Protein AF-A0ABD6EAR1-F1 (afdb_monomer_lite)

Foldseek 3Di:
DAWDFAQDDDPPDPCPVPDDGLKTWQDKPNHGDRDPVVVVVSVVVCCVPVVDIDTDIDDDDDPVSVVVSVVVSVCVVPPDPPDDDDPVRVVVVVVVVVVVVVCVVVPPPPDPPDDPPPPDDDDDDDDDDDDDDDDDPPDDDDDDDDDPCVPDDDDDDDD

Radius of gyration: 31.93 Å; chains: 1; bounding box: 49×49×93 Å

Sequence (159 aa):
MNRVLVSRVDEGSLAASSLQVHDRICDINGTAVSDKDVCRNLLVRSLQKQRYVTMVIERPVSPEAIEWSKNALVASLMQPPSVAMASDVREIAARQAQKMLHNKGQVKKQVGIMKYRGRRSSDRENSSPGHRVRIRDEERKEVLIASDTVGRKLKKVRE

Organism: NCBI:txid75299

InterPro domains:
  IPR001478 PDZ domain [PF00595] (3-35)
  IPR036034 PDZ superfamily [G3DSA:2.30.42.10] (3-72)
  IPR036034 PDZ superfamily [SSF50156] (3-60)
  IPR040264 Uncharacterized protein T15H9.4-like [PTHR31327] (2-157)

Secondary structure (DSSP, 8-state):
---EE-----TTSTTTTT--TT-EEEEETTEE--SHHHHHHHHHHHHHHHS---EEEEPP-SHHHHHHHHHHHHHHHHSPP-PPPPHHHHHHHHHHHHHHHHGGGT------S--------S--S--PPP------GGG--------TTTT--PPPPP-

Structure (mmCIF, N/CA/C/O backbone):
data_AF-A0ABD6EAR1-F1
#
_entry.id   AF-A0ABD6EAR1-F1
#
loop_
_atom_site.group_PDB
_atom_site.id
_atom_site.type_symbol
_atom_site.label_atom_id
_atom_site.label_alt_id
_atom_site.label_comp_id
_atom_site.label_asym_id
_atom_site.label_entity_id
_atom_site.label_seq_id
_atom_site.pdbx_PDB_ins_code
_atom_site.Cartn_x
_atom_site.Cartn_y
_atom_site.Cartn_z
_atom_site.occupancy
_atom_site.B_iso_or_equiv
_atom_site.auth_seq_id
_atom_site.auth_comp_id
_atom_site.auth_asym_id
_atom_site.auth_atom_id
_atom_site.pdbx_PDB_model_num
ATOM 1 N N . MET A 1 1 ? 0.494 -0.563 -11.957 1.00 60.47 1 MET A N 1
ATOM 2 C CA . MET A 1 1 ? -0.396 -1.142 -10.927 1.00 60.47 1 MET A CA 1
ATOM 3 C C . MET A 1 1 ? -0.109 -0.432 -9.624 1.00 60.47 1 MET A C 1
ATOM 5 O O . MET A 1 1 ? 1.054 -0.389 -9.239 1.00 60.47 1 MET A O 1
ATOM 9 N N . ASN A 1 2 ? -1.132 0.131 -8.987 1.00 82.75 2 ASN A N 1
ATOM 10 C CA . ASN A 1 2 ? -0.977 0.811 -7.702 1.00 82.75 2 ASN A CA 1
ATOM 11 C C . ASN A 1 2 ? -0.892 -0.243 -6.593 1.00 82.75 2 ASN A C 1
ATOM 13 O O . ASN A 1 2 ? -1.611 -1.243 -6.627 1.00 82.75 2 ASN A O 1
ATOM 17 N N . ARG A 1 3 ? 0.051 -0.066 -5.670 1.00 89.31 3 ARG A N 1
ATOM 18 C CA . ARG A 1 3 ? 0.315 -0.987 -4.560 1.00 89.31 3 ARG A CA 1
ATOM 19 C C . ARG A 1 3 ? 0.561 -0.169 -3.301 1.00 89.31 3 ARG A C 1
ATOM 21 O O . ARG A 1 3 ? 1.173 0.894 -3.373 1.00 89.31 3 ARG A O 1
ATOM 28 N N . VAL A 1 4 ? 0.116 -0.688 -2.163 1.00 92.56 4 VAL A N 1
ATOM 29 C CA . VAL A 1 4 ? 0.329 -0.062 -0.857 1.00 92.56 4 VAL A CA 1
ATOM 30 C C . VAL A 1 4 ? 1.527 -0.728 -0.190 1.00 92.56 4 VAL A C 1
ATOM 32 O O . VAL A 1 4 ? 1.500 -1.927 0.087 1.00 92.56 4 VAL A O 1
ATOM 35 N N . LEU A 1 5 ? 2.583 0.052 0.032 1.00 93.56 5 LEU A N 1
ATOM 36 C CA . LEU A 1 5 ? 3.818 -0.391 0.677 1.00 93.56 5 LEU A CA 1
ATOM 37 C C . LEU A 1 5 ? 4.007 0.335 2.007 1.00 93.56 5 LEU A C 1
ATOM 39 O O . LEU A 1 5 ? 3.714 1.528 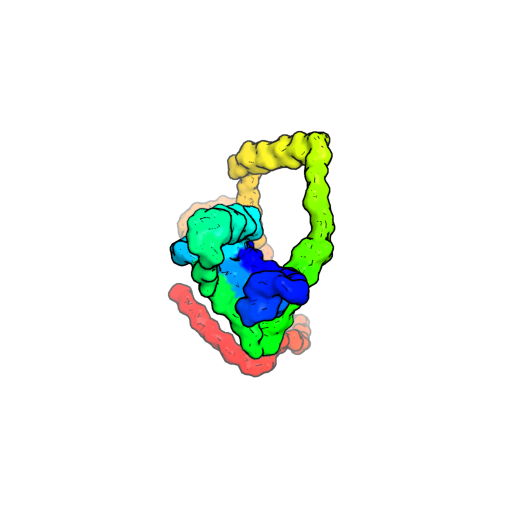2.121 1.00 93.56 5 LEU A O 1
ATOM 43 N N . VAL A 1 6 ? 4.533 -0.380 2.998 1.00 92.94 6 VAL A N 1
ATOM 44 C CA . VAL A 1 6 ? 4.897 0.197 4.292 1.00 92.94 6 VAL A CA 1
ATOM 45 C C . VAL A 1 6 ? 6.218 0.950 4.150 1.00 92.94 6 VAL A C 1
ATOM 47 O O . VAL A 1 6 ? 7.272 0.357 3.921 1.00 92.94 6 VAL A O 1
ATOM 50 N N . SER A 1 7 ? 6.160 2.275 4.285 1.00 92.31 7 SER A N 1
ATOM 51 C CA . SER A 1 7 ? 7.329 3.155 4.178 1.00 92.31 7 SER A CA 1
ATOM 52 C C . SER A 1 7 ? 8.079 3.331 5.497 1.00 92.31 7 SER A C 1
ATOM 54 O O . SER A 1 7 ? 9.284 3.558 5.498 1.00 92.31 7 SER A O 1
ATOM 56 N N . ARG A 1 8 ? 7.353 3.293 6.616 1.00 91.94 8 ARG A N 1
ATOM 57 C CA . ARG A 1 8 ? 7.855 3.553 7.965 1.00 91.94 8 ARG A CA 1
ATOM 58 C C . ARG A 1 8 ? 6.934 2.880 8.976 1.00 91.94 8 ARG A C 1
ATOM 60 O O . ARG A 1 8 ? 5.724 2.835 8.760 1.00 91.94 8 ARG A O 1
ATOM 67 N N . VAL A 1 9 ? 7.514 2.406 10.071 1.00 93.75 9 VAL A N 1
ATOM 68 C CA . VAL A 1 9 ? 6.797 1.896 11.242 1.00 93.75 9 VAL A CA 1
ATOM 69 C C . VAL A 1 9 ? 7.339 2.631 12.461 1.00 93.75 9 VAL A C 1
ATOM 71 O O . VAL A 1 9 ? 8.552 2.770 12.593 1.00 93.75 9 VAL A O 1
ATOM 74 N N . ASP A 1 10 ? 6.451 3.145 13.309 1.00 93.50 10 ASP A N 1
ATOM 75 C CA . ASP A 1 10 ? 6.845 3.860 14.523 1.00 93.50 10 ASP A CA 1
ATOM 76 C C . ASP A 1 10 ? 6.981 2.890 15.703 1.00 93.50 10 ASP A C 1
ATOM 78 O O . ASP A 1 10 ? 6.111 2.041 15.935 1.00 93.50 10 ASP A O 1
ATOM 82 N N . GLU A 1 11 ? 8.069 3.034 16.458 1.00 90.88 11 GLU A N 1
ATOM 83 C CA . GLU A 1 11 ? 8.346 2.243 17.658 1.00 90.88 11 GLU A CA 1
ATOM 84 C C . GLU A 1 11 ? 7.296 2.528 18.745 1.00 90.88 11 GLU A C 1
ATOM 86 O O . GLU A 1 11 ? 6.908 3.671 18.977 1.00 90.88 11 GLU A O 1
ATOM 91 N N . GLY A 1 12 ? 6.781 1.472 19.381 1.00 89.62 12 GLY A N 1
ATOM 92 C CA . GLY A 1 12 ? 5.688 1.569 20.359 1.00 89.62 12 GLY A CA 1
ATOM 93 C C . GLY A 1 12 ? 4.278 1.641 19.756 1.00 89.62 12 GLY A C 1
ATOM 94 O O . GLY A 1 12 ? 3.298 1.654 20.500 1.00 89.62 12 GLY A O 1
ATOM 95 N N . SER A 1 13 ? 4.137 1.649 18.426 1.00 90.31 13 SER A N 1
ATOM 96 C CA . SER A 1 13 ? 2.829 1.516 17.774 1.00 90.31 13 SER A CA 1
ATOM 97 C C . SER A 1 13 ? 2.326 0.066 17.785 1.00 90.31 13 SER A C 1
ATOM 99 O O . SER A 1 13 ? 3.110 -0.881 17.836 1.00 90.31 13 SER A O 1
ATOM 101 N N . LEU A 1 14 ? 1.008 -0.127 17.637 1.00 86.25 14 LEU A N 1
ATOM 102 C CA . LEU A 1 14 ? 0.409 -1.460 17.435 1.00 86.25 14 LEU A CA 1
ATOM 103 C C . LEU A 1 14 ? 0.985 -2.189 16.210 1.00 86.25 14 LEU A C 1
ATOM 105 O O . LEU A 1 14 ? 0.972 -3.413 16.160 1.00 86.25 14 LEU A O 1
ATOM 109 N N . ALA A 1 15 ? 1.489 -1.434 15.232 1.00 89.44 15 ALA A N 1
ATOM 110 C CA . ALA A 1 15 ? 2.077 -1.965 14.013 1.00 89.44 15 ALA A CA 1
ATOM 111 C C . ALA A 1 15 ? 3.531 -2.428 14.190 1.00 89.44 15 ALA A C 1
ATOM 113 O O . ALA A 1 15 ? 4.011 -3.176 13.345 1.00 89.44 15 ALA A O 1
ATOM 114 N N . ALA A 1 16 ? 4.228 -2.017 15.257 1.00 90.81 16 ALA A N 1
ATOM 115 C CA . ALA A 1 16 ? 5.648 -2.319 15.455 1.00 90.81 16 ALA A CA 1
ATOM 116 C C . ALA A 1 16 ? 5.937 -3.822 15.583 1.00 90.81 16 ALA A C 1
ATOM 118 O O . ALA A 1 16 ? 6.997 -4.286 15.175 1.00 90.81 16 ALA A O 1
ATOM 119 N N . SER A 1 17 ? 4.992 -4.591 16.130 1.00 88.38 17 SER A N 1
ATOM 120 C CA . SER A 1 17 ? 5.119 -6.044 16.266 1.00 88.38 17 SER A CA 1
ATOM 121 C C . SER A 1 17 ? 4.659 -6.810 15.023 1.00 88.38 17 SER A C 1
ATOM 123 O O . SER A 1 17 ? 5.135 -7.918 14.782 1.00 88.38 17 SER A O 1
ATOM 125 N N . SER A 1 18 ? 3.736 -6.248 14.236 1.00 89.88 18 SE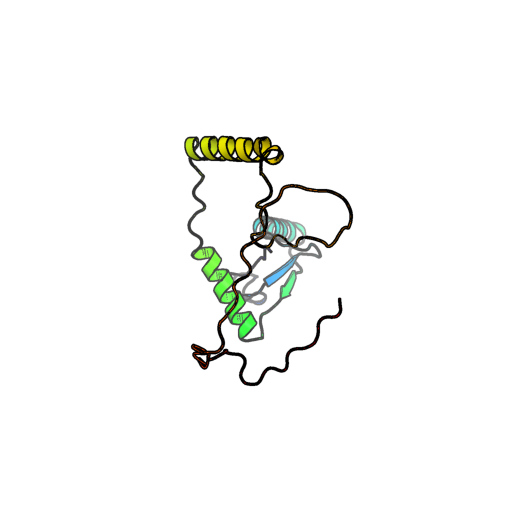R A N 1
ATOM 126 C CA . SER A 1 18 ? 3.066 -6.958 13.140 1.00 89.88 18 SER A CA 1
ATOM 127 C C . SER A 1 18 ? 3.569 -6.589 11.742 1.00 89.88 18 SER A C 1
ATOM 129 O O . SER A 1 18 ? 3.494 -7.419 10.839 1.00 89.88 18 SER A O 1
ATOM 131 N N . LEU A 1 19 ? 4.049 -5.359 11.538 1.00 93.19 19 LEU A N 1
ATOM 132 C CA . LEU A 1 19 ? 4.451 -4.825 10.234 1.00 93.19 19 LEU A CA 1
ATOM 133 C C . LEU A 1 19 ? 5.938 -4.482 10.204 1.00 93.19 19 LEU A C 1
ATOM 135 O O . LEU A 1 19 ? 6.509 -4.010 11.184 1.00 93.19 19 LEU A O 1
ATOM 139 N N . GLN A 1 20 ? 6.546 -4.667 9.037 1.00 93.06 20 GLN A N 1
ATOM 140 C CA . GLN A 1 20 ? 7.915 -4.258 8.753 1.00 93.06 20 GLN A CA 1
ATOM 141 C C . GLN A 1 20 ? 7.953 -3.307 7.555 1.00 93.06 20 GLN A C 1
ATOM 143 O O . GLN A 1 20 ? 7.066 -3.299 6.700 1.00 93.06 20 GLN A O 1
ATOM 148 N N . VAL A 1 21 ? 8.991 -2.473 7.489 1.00 92.69 21 VAL A N 1
ATOM 149 C CA . VAL A 1 21 ? 9.230 -1.632 6.309 1.00 92.69 21 VAL A CA 1
ATOM 150 C C . VAL A 1 21 ? 9.423 -2.537 5.090 1.00 92.69 21 VAL A C 1
ATOM 152 O O . VAL A 1 21 ? 10.044 -3.590 5.201 1.00 92.69 21 VAL A O 1
ATOM 155 N N . HIS A 1 22 ? 8.898 -2.111 3.939 1.00 93.31 22 HIS A N 1
ATOM 156 C CA . HIS A 1 22 ? 8.844 -2.861 2.674 1.00 93.31 22 HIS A CA 1
ATOM 157 C C . HIS A 1 22 ? 7.769 -3.949 2.572 1.00 93.31 22 HIS A C 1
ATOM 159 O O . HIS A 1 22 ? 7.580 -4.490 1.479 1.00 93.31 22 HIS A O 1
ATOM 165 N N . ASP A 1 23 ? 7.015 -4.223 3.638 1.00 94.50 23 ASP A N 1
ATOM 166 C CA . ASP A 1 23 ? 5.846 -5.097 3.545 1.00 94.50 23 ASP A CA 1
ATOM 167 C C . ASP A 1 23 ? 4.795 -4.489 2.595 1.00 94.50 23 ASP A C 1
ATOM 169 O O . ASP A 1 23 ? 4.551 -3.272 2.580 1.00 94.50 23 ASP A O 1
ATOM 173 N N . ARG A 1 24 ? 4.152 -5.345 1.795 1.00 94.00 24 ARG A N 1
ATOM 174 C CA . ARG A 1 24 ? 3.032 -4.964 0.929 1.00 94.00 24 ARG A CA 1
ATOM 175 C C . ARG A 1 24 ? 1.716 -5.364 1.580 1.00 94.00 24 ARG A C 1
ATOM 177 O O . ARG A 1 24 ? 1.498 -6.533 1.882 1.00 94.00 24 ARG A O 1
ATOM 184 N N . ILE A 1 25 ? 0.810 -4.399 1.715 1.00 94.94 25 ILE A N 1
ATOM 185 C CA . ILE A 1 25 ? -0.546 -4.636 2.216 1.00 94.94 25 ILE A CA 1
ATOM 186 C C . ILE A 1 25 ? -1.435 -4.993 1.026 1.00 94.94 25 ILE A C 1
ATOM 188 O O . ILE A 1 25 ? -1.628 -4.174 0.125 1.00 94.94 25 ILE A O 1
ATOM 192 N N . CYS A 1 26 ? -1.959 -6.216 1.018 1.00 93.94 26 CYS A N 1
ATOM 193 C CA . CYS A 1 26 ? -2.840 -6.706 -0.041 1.00 93.94 26 CYS A CA 1
ATOM 194 C C . CYS A 1 26 ? -4.317 -6.558 0.332 1.00 93.94 26 CYS A C 1
ATOM 196 O O . CYS A 1 26 ? -5.144 -6.258 -0.529 1.00 93.94 26 CYS A O 1
ATOM 198 N N . ASP A 1 27 ? -4.637 -6.747 1.610 1.00 94.81 27 ASP A N 1
ATOM 199 C CA . ASP A 1 27 ? -6.005 -6.850 2.108 1.00 94.81 27 ASP A CA 1
ATOM 200 C C . ASP A 1 27 ? -6.141 -6.309 3.532 1.00 94.81 27 ASP A C 1
ATOM 202 O O . ASP A 1 27 ? -5.215 -6.427 4.342 1.00 94.81 27 ASP A O 1
ATOM 206 N N . ILE A 1 28 ? -7.320 -5.760 3.830 1.00 94.19 28 ILE A N 1
ATOM 207 C CA . ILE A 1 28 ? -7.747 -5.394 5.179 1.00 94.19 28 ILE A CA 1
ATOM 208 C C . ILE A 1 28 ? -9.162 -5.936 5.402 1.00 94.19 28 ILE A C 1
ATOM 210 O O . ILE A 1 28 ? -10.101 -5.530 4.717 1.00 94.19 28 ILE A O 1
ATOM 214 N N . ASN A 1 29 ? -9.331 -6.801 6.405 1.00 92.38 29 ASN A N 1
ATOM 215 C CA . ASN A 1 29 ? -10.607 -7.408 6.796 1.00 92.38 29 ASN A CA 1
ATOM 216 C C . ASN A 1 29 ? -11.357 -8.079 5.624 1.00 92.38 29 ASN A C 1
ATOM 218 O O . ASN A 1 29 ? -12.582 -7.983 5.535 1.00 92.38 29 ASN A O 1
ATOM 222 N N . GLY A 1 30 ? -10.635 -8.726 4.704 1.00 91.94 30 GLY A N 1
ATOM 223 C CA . GLY A 1 30 ? -11.200 -9.371 3.515 1.00 91.94 30 GLY A CA 1
ATOM 224 C C . GLY A 1 30 ? -11.547 -8.412 2.369 1.00 91.94 30 GLY A C 1
ATOM 225 O O . GLY A 1 30 ? -12.121 -8.846 1.370 1.00 91.94 30 GLY A O 1
ATOM 226 N N . THR A 1 31 ? -11.235 -7.115 2.501 1.00 92.31 31 THR A N 1
ATOM 227 C CA . THR A 1 31 ? -11.312 -6.133 1.410 1.00 92.31 31 THR A CA 1
ATOM 228 C C . THR A 1 31 ? -9.937 -5.840 0.800 1.00 92.31 31 THR A C 1
ATOM 230 O O . THR A 1 31 ? -9.088 -5.195 1.426 1.00 92.31 31 THR A O 1
ATOM 233 N N . ALA A 1 32 ? -9.743 -6.245 -0.460 1.00 93.12 32 ALA A N 1
ATOM 234 C CA . ALA A 1 32 ? -8.503 -6.002 -1.190 1.00 93.12 32 ALA A CA 1
ATOM 235 C C . ALA A 1 32 ? -8.239 -4.497 -1.365 1.00 93.12 32 ALA A C 1
ATOM 237 O O . ALA A 1 32 ? -9.115 -3.740 -1.794 1.00 93.12 32 ALA A O 1
ATOM 238 N N . VAL A 1 33 ? -7.011 -4.062 -1.076 1.00 92.38 33 VAL A N 1
ATOM 239 C CA . VAL A 1 33 ? -6.612 -2.651 -1.141 1.00 92.38 33 VAL A CA 1
ATOM 240 C C . VAL A 1 33 ? -5.503 -2.431 -2.162 1.00 92.38 33 VAL A C 1
ATOM 242 O O . VAL A 1 33 ? -4.500 -3.135 -2.208 1.00 92.38 33 VAL A O 1
ATOM 245 N N . SER A 1 34 ? -5.698 -1.433 -3.021 1.00 89.31 34 SER A N 1
ATOM 246 C CA . SER A 1 34 ? -4.720 -1.019 -4.044 1.00 89.31 34 SER A CA 1
ATOM 247 C C . SER A 1 34 ? -4.320 0.453 -3.924 1.00 89.31 34 SER A C 1
ATOM 249 O O . SER A 1 34 ? -3.367 0.886 -4.566 1.00 89.31 34 SER A O 1
ATOM 251 N N . ASP A 1 35 ? -5.043 1.212 -3.100 1.00 90.81 35 ASP A N 1
ATOM 252 C CA . ASP A 1 35 ? -4.875 2.648 -2.909 1.00 90.81 35 ASP A CA 1
ATOM 253 C C . ASP A 1 35 ? -4.567 2.955 -1.437 1.00 90.81 35 ASP A C 1
ATOM 255 O O . ASP A 1 35 ? -5.144 2.353 -0.522 1.00 90.81 35 ASP A O 1
ATOM 259 N N . LYS A 1 36 ? -3.656 3.905 -1.217 1.00 90.38 36 LYS A N 1
ATOM 260 C CA . LYS A 1 36 ? -3.236 4.370 0.104 1.00 90.38 36 LYS A CA 1
ATOM 261 C C . LYS A 1 36 ? -4.398 4.981 0.890 1.00 90.38 36 LYS A C 1
ATOM 263 O O . LYS A 1 36 ? -4.515 4.713 2.087 1.00 90.38 36 LYS A O 1
ATOM 268 N N . ASP A 1 37 ? -5.250 5.775 0.248 1.00 91.50 37 ASP A N 1
ATOM 269 C CA . ASP A 1 37 ? -6.315 6.506 0.940 1.00 91.50 37 ASP A CA 1
ATOM 270 C C . ASP A 1 37 ? -7.445 5.565 1.359 1.00 91.50 37 ASP A C 1
ATOM 272 O O . ASP A 1 37 ? -7.938 5.628 2.489 1.00 91.50 37 ASP A O 1
ATOM 276 N N . VAL A 1 38 ? -7.784 4.607 0.492 1.00 92.12 38 VAL A N 1
ATOM 277 C CA . VAL A 1 38 ? -8.738 3.538 0.815 1.00 92.12 38 VAL A CA 1
ATOM 278 C C . VAL A 1 38 ? -8.211 2.693 1.972 1.00 92.12 38 VAL A C 1
ATOM 280 O O . VAL A 1 38 ? -8.930 2.490 2.950 1.00 92.12 38 VAL A O 1
ATOM 283 N N . CYS A 1 39 ? -6.944 2.271 1.908 1.00 93.62 39 CYS A N 1
ATOM 284 C CA . CYS A 1 39 ? -6.284 1.508 2.966 1.00 93.62 39 CYS A CA 1
ATOM 285 C C . CYS A 1 39 ? -6.340 2.242 4.316 1.00 93.62 39 CYS A C 1
ATOM 287 O O . CYS A 1 39 ? -6.756 1.668 5.323 1.00 93.62 39 CYS A O 1
ATOM 289 N N . ARG A 1 40 ? -5.986 3.535 4.341 1.00 93.81 40 ARG A N 1
ATOM 290 C CA . ARG A 1 40 ? -6.024 4.362 5.557 1.00 93.81 40 ARG A CA 1
ATOM 291 C C . ARG A 1 40 ? -7.430 4.443 6.146 1.00 93.81 40 ARG A C 1
ATOM 293 O O . ARG A 1 40 ? -7.605 4.226 7.345 1.00 93.81 40 ARG A O 1
ATOM 300 N N . ASN A 1 41 ? -8.424 4.743 5.315 1.00 94.31 41 ASN A N 1
ATOM 301 C CA . ASN A 1 41 ? -9.807 4.886 5.762 1.00 94.31 41 ASN A CA 1
ATOM 302 C C . ASN A 1 41 ? -10.356 3.572 6.329 1.00 94.31 41 ASN A C 1
ATOM 304 O O . ASN A 1 41 ? -11.053 3.583 7.347 1.00 94.31 41 ASN A O 1
ATOM 308 N N . LEU A 1 42 ? -10.006 2.438 5.715 1.00 94.25 42 LEU A N 1
ATOM 309 C CA . LEU A 1 42 ? -10.432 1.120 6.178 1.00 94.25 42 LEU A CA 1
ATOM 310 C C . LEU A 1 42 ? -9.795 0.752 7.522 1.00 94.25 42 LEU A C 1
ATOM 312 O O . LEU A 1 42 ? -10.506 0.272 8.406 1.00 94.25 42 LEU A O 1
ATOM 316 N N . LEU A 1 43 ? -8.503 1.044 7.711 1.00 93.50 43 LEU A N 1
ATOM 317 C CA . LEU A 1 43 ? -7.810 0.840 8.988 1.00 93.50 43 LEU A CA 1
ATOM 318 C C . LEU A 1 43 ? -8.451 1.655 10.111 1.00 93.50 43 LEU A C 1
ATOM 320 O O . LEU A 1 43 ? -8.827 1.095 11.140 1.00 93.50 43 LEU A O 1
ATOM 324 N N . VAL A 1 44 ? -8.628 2.963 9.904 1.00 93.62 44 VAL A N 1
ATOM 325 C CA . VAL A 1 44 ? -9.195 3.861 10.924 1.00 93.62 44 VAL A CA 1
ATOM 326 C C . VAL A 1 44 ? -10.610 3.426 11.299 1.00 93.62 44 VAL A C 1
ATOM 328 O O . VAL A 1 44 ? -10.918 3.265 12.480 1.00 93.62 44 VAL A O 1
ATOM 331 N N . ARG A 1 45 ? -11.463 3.166 10.302 1.00 94.06 45 ARG A N 1
ATOM 332 C CA . ARG A 1 45 ? -12.851 2.743 10.526 1.00 94.06 45 ARG A CA 1
ATOM 333 C C . ARG A 1 45 ? -12.937 1.408 11.266 1.00 94.06 45 ARG A C 1
ATOM 335 O O . ARG A 1 45 ? -13.794 1.250 12.136 1.00 94.06 45 ARG A O 1
ATOM 342 N N . SER A 1 46 ? -12.082 0.453 10.914 1.00 93.94 46 SER A N 1
ATOM 343 C CA . SER A 1 46 ? -12.100 -0.884 11.511 1.00 93.94 46 SER A CA 1
ATOM 344 C C . SER A 1 46 ? -11.591 -0.858 12.951 1.00 93.94 46 SER A C 1
ATOM 346 O O . SER A 1 46 ? -12.272 -1.360 13.842 1.00 93.94 46 SER A O 1
ATOM 348 N N . LEU A 1 47 ? -10.481 -0.161 13.217 1.00 92.25 47 LEU A N 1
ATOM 349 C CA . LEU A 1 47 ? -9.943 -0.002 14.573 1.00 92.25 47 LEU A CA 1
ATOM 350 C C . LEU A 1 47 ? -10.905 0.746 15.505 1.00 92.25 47 LEU A C 1
ATOM 352 O O . LEU A 1 47 ? -11.008 0.403 16.681 1.00 92.25 47 LEU A O 1
ATOM 356 N N . GLN A 1 48 ? -11.644 1.735 14.995 1.00 93.62 48 GLN A N 1
ATOM 357 C CA . GLN A 1 48 ? -12.636 2.462 15.792 1.00 93.62 48 GLN A CA 1
ATOM 358 C C . GLN A 1 48 ? -13.848 1.600 16.170 1.00 93.62 48 GLN A C 1
ATOM 360 O O . GLN A 1 48 ? -14.354 1.731 17.283 1.00 93.62 48 GLN A O 1
ATOM 365 N N . LYS A 1 49 ? -14.316 0.728 15.267 1.00 94.19 49 LYS A N 1
ATOM 366 C CA . LYS A 1 49 ? -15.527 -0.083 15.485 1.00 94.19 49 LYS A CA 1
ATOM 367 C C . LYS A 1 49 ? -15.249 -1.422 16.161 1.00 94.19 49 LYS A C 1
ATOM 369 O O . LYS A 1 49 ? -15.932 -1.777 17.111 1.00 94.19 49 LYS A O 1
ATOM 374 N N . GLN A 1 50 ? -14.282 -2.172 15.642 1.00 91.00 50 GLN A N 1
ATOM 375 C CA . GLN A 1 50 ? -14.033 -3.569 16.007 1.00 91.00 50 GLN A CA 1
ATOM 376 C C . GLN A 1 50 ? -12.871 -3.720 16.990 1.00 91.00 50 GLN A C 1
ATOM 378 O O . GLN A 1 50 ? -12.723 -4.783 17.579 1.00 91.00 50 GLN A O 1
ATOM 383 N N . ARG A 1 51 ? -12.058 -2.668 17.191 1.00 91.94 51 ARG A N 1
ATOM 384 C CA . ARG A 1 51 ? -10.844 -2.656 18.037 1.00 91.94 51 ARG A CA 1
ATOM 385 C C . ARG A 1 51 ? -9.714 -3.586 17.584 1.00 91.94 51 ARG A C 1
ATOM 387 O O . ARG A 1 51 ? -8.638 -3.535 18.169 1.00 91.94 51 ARG A O 1
ATOM 394 N N . TYR A 1 52 ? -9.914 -4.358 16.523 1.00 91.38 52 TYR A N 1
ATOM 395 C CA . TYR A 1 52 ? -8.888 -5.157 15.864 1.00 91.38 52 TYR A CA 1
ATOM 396 C C . TYR A 1 52 ? -9.001 -5.018 14.344 1.00 91.38 52 TYR A C 1
ATOM 398 O O . TYR A 1 52 ? -9.999 -4.519 13.817 1.00 91.38 52 TYR A O 1
ATOM 406 N N . VAL A 1 53 ? -7.953 -5.450 13.647 1.00 92.81 53 VAL A N 1
ATOM 407 C CA . VAL A 1 53 ? -7.906 -5.540 12.188 1.00 92.81 53 VAL A CA 1
ATOM 408 C C . VAL A 1 53 ? -7.166 -6.812 11.807 1.00 92.81 53 VAL A C 1
ATOM 410 O O . VAL A 1 53 ? -6.132 -7.129 12.391 1.00 92.81 53 VAL A O 1
ATOM 413 N N . THR A 1 54 ? -7.675 -7.515 10.805 1.00 93.56 54 THR A N 1
ATOM 414 C CA . THR A 1 54 ? -6.988 -8.622 10.142 1.00 93.56 54 THR A CA 1
ATOM 415 C C . THR A 1 54 ? -6.455 -8.133 8.800 1.00 93.56 54 THR A C 1
ATOM 417 O O . THR A 1 54 ? -7.152 -7.427 8.074 1.00 93.56 54 THR A O 1
ATOM 420 N N . MET A 1 55 ? -5.212 -8.473 8.469 1.00 93.69 55 MET A N 1
ATOM 421 C CA . MET A 1 55 ? -4.555 -8.021 7.241 1.00 93.69 55 MET A CA 1
ATOM 422 C C . MET A 1 55 ? -3.860 -9.188 6.551 1.00 93.69 55 MET A C 1
ATOM 424 O O . MET A 1 55 ? -3.316 -10.064 7.224 1.00 93.69 55 MET A O 1
ATOM 428 N N . VAL A 1 56 ? -3.822 -9.160 5.218 1.00 95.12 56 VAL A N 1
ATOM 429 C CA . VAL A 1 56 ? -2.966 -10.052 4.423 1.00 95.12 56 VAL A CA 1
ATOM 430 C C . VAL A 1 56 ? -1.788 -9.250 3.895 1.00 95.12 56 VAL A C 1
ATOM 432 O O . VAL A 1 56 ? -1.962 -8.223 3.229 1.00 95.12 56 VAL A O 1
ATOM 435 N N . ILE A 1 57 ? -0.588 -9.731 4.212 1.00 94.88 57 ILE A N 1
ATOM 436 C CA . ILE A 1 57 ? 0.672 -9.049 3.939 1.00 94.88 57 ILE A CA 1
ATOM 437 C C . ILE A 1 57 ? 1.547 -9.949 3.073 1.00 94.88 57 ILE A C 1
ATOM 439 O O . ILE A 1 57 ? 1.717 -11.133 3.359 1.00 94.88 57 ILE A O 1
ATOM 443 N N . GLU A 1 58 ? 2.133 -9.370 2.032 1.00 93.88 58 GLU A N 1
ATOM 444 C CA . GLU A 1 58 ? 3.200 -9.995 1.257 1.00 93.88 58 GLU A CA 1
ATOM 445 C C . GLU A 1 58 ? 4.548 -9.439 1.721 1.00 93.88 58 GLU A C 1
ATOM 447 O O . GLU A 1 58 ? 4.794 -8.231 1.635 1.00 93.88 58 GLU A O 1
ATOM 452 N N . ARG A 1 59 ? 5.429 -10.329 2.190 1.00 94.50 59 ARG A N 1
ATOM 453 C CA . ARG A 1 59 ? 6.783 -9.978 2.627 1.00 94.50 59 ARG A CA 1
ATOM 454 C C . ARG A 1 59 ? 7.815 -10.373 1.567 1.00 94.50 59 ARG A C 1
ATOM 456 O O . ARG A 1 59 ? 7.828 -11.534 1.149 1.00 94.50 59 ARG A O 1
ATOM 463 N N . PRO A 1 60 ? 8.694 -9.455 1.127 1.00 92.69 60 PRO A N 1
ATOM 464 C CA . PRO A 1 60 ? 9.748 -9.791 0.178 1.00 92.69 60 PRO A CA 1
ATOM 465 C C . PRO A 1 60 ? 10.824 -10.666 0.842 1.00 92.69 60 PRO A C 1
ATOM 467 O O . PRO A 1 60 ? 11.398 -10.290 1.858 1.00 92.69 60 PRO A O 1
ATOM 470 N N . VAL A 1 61 ? 11.108 -11.829 0.245 1.00 93.25 61 VAL A N 1
ATOM 471 C CA . VAL A 1 61 ? 12.149 -12.772 0.715 1.00 93.25 61 VAL A CA 1
ATOM 472 C C . VAL A 1 61 ? 13.308 -12.876 -0.281 1.00 93.25 61 VAL A C 1
ATOM 474 O O . VAL A 1 61 ? 14.465 -12.982 0.113 1.00 93.25 61 VAL A O 1
ATOM 477 N N . SER A 1 62 ? 13.008 -12.820 -1.583 1.00 95.06 62 SER A N 1
ATOM 478 C CA . SER A 1 62 ? 14.019 -12.864 -2.646 1.00 95.06 62 SER A CA 1
ATOM 479 C C . SER A 1 62 ? 14.811 -11.549 -2.714 1.00 95.06 62 SER A C 1
ATOM 481 O O . SER A 1 62 ? 14.198 -10.485 -2.582 1.00 95.06 62 SER A O 1
ATOM 483 N N . PRO A 1 63 ? 16.132 -11.581 -2.988 1.00 93.38 63 PRO A N 1
ATOM 484 C CA . PRO A 1 63 ? 16.939 -10.369 -3.151 1.00 93.38 63 PRO A CA 1
ATOM 485 C C . PRO A 1 63 ? 16.375 -9.422 -4.221 1.00 93.38 63 PRO A C 1
ATOM 487 O O . PRO A 1 63 ? 16.311 -8.216 -3.995 1.00 93.38 63 PRO A O 1
ATOM 490 N N . GLU A 1 64 ? 15.868 -9.965 -5.329 1.00 94.00 64 GLU A N 1
ATOM 491 C CA . GLU A 1 64 ? 15.222 -9.185 -6.391 1.00 94.00 64 GLU A CA 1
ATOM 492 C C . GLU A 1 64 ? 13.946 -8.487 -5.890 1.00 94.00 64 GLU A C 1
ATOM 494 O O . GLU A 1 64 ? 13.710 -7.313 -6.168 1.00 94.00 64 GLU A O 1
ATOM 499 N N . ALA A 1 65 ? 13.129 -9.188 -5.095 1.00 92.06 65 ALA A N 1
ATOM 500 C CA . ALA A 1 65 ? 11.896 -8.633 -4.538 1.00 92.06 65 ALA A CA 1
ATOM 501 C C . ALA A 1 65 ? 12.180 -7.530 -3.506 1.00 92.06 65 ALA A C 1
ATOM 503 O O . ALA A 1 65 ? 11.466 -6.525 -3.450 1.00 92.06 65 ALA A O 1
ATOM 504 N N . ILE A 1 66 ? 13.240 -7.698 -2.712 1.00 92.88 66 ILE A N 1
ATOM 505 C CA . ILE A 1 66 ? 13.706 -6.686 -1.763 1.00 92.88 66 ILE A CA 1
ATOM 506 C C . ILE A 1 66 ? 14.155 -5.438 -2.526 1.00 92.88 66 ILE A C 1
ATOM 508 O O . ILE A 1 66 ? 13.710 -4.337 -2.203 1.00 92.88 66 ILE A O 1
ATOM 512 N N . GLU A 1 67 ? 14.981 -5.587 -3.561 1.00 93.50 67 GLU A N 1
ATOM 513 C CA . GLU A 1 67 ? 15.432 -4.461 -4.379 1.00 93.50 67 GLU A CA 1
ATOM 514 C C . GLU A 1 67 ? 14.264 -3.757 -5.080 1.00 93.50 67 GLU A C 1
ATOM 516 O O . GLU A 1 67 ? 14.166 -2.530 -5.039 1.00 93.50 67 GLU A O 1
ATOM 521 N N . TRP A 1 68 ? 13.308 -4.519 -5.616 1.00 92.12 68 TRP A N 1
ATOM 522 C CA . TRP A 1 68 ? 12.085 -3.968 -6.192 1.00 92.12 68 TRP A CA 1
ATOM 523 C C . TRP A 1 68 ? 11.305 -3.121 -5.179 1.00 92.12 68 TRP A C 1
ATOM 525 O O . TRP A 1 68 ? 10.908 -1.997 -5.485 1.00 92.12 68 TRP A O 1
ATOM 535 N N . SER A 1 69 ? 11.115 -3.629 -3.957 1.00 91.38 69 SER A N 1
ATOM 536 C CA . SER A 1 69 ? 10.372 -2.924 -2.904 1.00 91.38 69 SER A CA 1
ATOM 537 C C . SER A 1 69 ? 11.069 -1.635 -2.450 1.00 91.38 69 SER A C 1
ATOM 539 O O . SER A 1 69 ? 10.408 -0.615 -2.236 1.00 91.38 69 SER A O 1
ATOM 541 N N . LYS A 1 70 ? 12.408 -1.643 -2.379 1.00 91.56 70 LYS A N 1
ATOM 542 C CA . LYS A 1 70 ? 13.229 -0.459 -2.092 1.00 91.56 70 LYS A CA 1
ATOM 543 C C . LYS A 1 70 ? 13.118 0.570 -3.212 1.00 91.56 70 LYS A C 1
ATOM 545 O O . LYS A 1 70 ? 12.809 1.731 -2.946 1.00 91.56 70 LYS A O 1
ATOM 550 N N . ASN A 1 71 ? 13.295 0.135 -4.458 1.00 90.44 71 ASN A N 1
ATOM 551 C CA . ASN A 1 71 ? 13.218 1.000 -5.633 1.00 90.44 71 ASN A CA 1
ATOM 552 C C . ASN A 1 71 ? 11.824 1.612 -5.790 1.00 90.44 71 ASN A C 1
ATOM 554 O O . ASN A 1 71 ? 11.712 2.796 -6.088 1.00 90.44 71 ASN A O 1
ATOM 558 N N . ALA A 1 72 ? 10.759 0.850 -5.531 1.00 88.50 72 ALA A N 1
ATOM 559 C CA . ALA A 1 72 ? 9.389 1.355 -5.567 1.00 88.50 72 ALA A CA 1
ATOM 560 C C . ALA A 1 72 ? 9.155 2.471 -4.533 1.00 88.50 72 ALA A C 1
ATOM 562 O O . ALA A 1 72 ? 8.512 3.476 -4.842 1.00 88.50 72 ALA A O 1
ATOM 563 N N . LEU A 1 73 ? 9.709 2.326 -3.324 1.00 86.56 73 LEU A N 1
ATOM 564 C CA . LEU A 1 73 ? 9.591 3.335 -2.275 1.00 86.56 73 LEU A CA 1
ATOM 565 C C . LEU A 1 73 ? 10.373 4.615 -2.618 1.00 86.56 73 LEU A C 1
ATOM 567 O O . LEU A 1 73 ? 9.848 5.717 -2.464 1.00 86.56 73 LEU A O 1
ATOM 571 N N . VAL A 1 74 ? 11.595 4.471 -3.142 1.00 86.56 74 VAL A N 1
ATOM 572 C CA . VAL A 1 74 ? 12.424 5.601 -3.598 1.00 86.56 74 VAL A CA 1
ATOM 573 C C . VAL A 1 74 ? 11.794 6.301 -4.801 1.00 86.56 74 VAL A C 1
ATOM 575 O O . VAL A 1 74 ? 11.739 7.527 -4.834 1.00 86.56 74 VAL A O 1
ATOM 578 N N . ALA A 1 75 ? 11.255 5.550 -5.762 1.00 81.25 75 ALA A N 1
ATOM 579 C CA . ALA A 1 75 ? 10.581 6.108 -6.929 1.00 81.25 75 ALA A CA 1
ATOM 580 C C . ALA A 1 75 ? 9.394 6.991 -6.529 1.00 81.25 75 ALA A C 1
ATOM 582 O O . ALA A 1 75 ? 9.201 8.044 -7.126 1.00 81.25 75 ALA A O 1
ATOM 583 N N . SER A 1 76 ? 8.641 6.616 -5.487 1.00 71.56 76 SER A N 1
ATOM 584 C CA . SER A 1 76 ? 7.563 7.459 -4.957 1.00 71.56 76 SER A CA 1
ATOM 585 C C . SER A 1 76 ? 8.059 8.794 -4.390 1.00 71.56 76 SER A C 1
ATOM 587 O O . SER A 1 76 ? 7.301 9.758 -4.406 1.00 71.56 76 SER A O 1
ATOM 589 N N . LEU A 1 77 ? 9.288 8.853 -3.869 1.00 70.75 77 LEU A N 1
ATOM 590 C CA . LEU A 1 77 ? 9.905 10.076 -3.339 1.00 70.75 77 LEU A CA 1
ATOM 591 C C . LEU A 1 77 ? 10.553 10.921 -4.442 1.00 70.75 77 LEU A C 1
ATOM 593 O O . LEU A 1 77 ? 10.550 12.144 -4.361 1.00 70.75 77 LEU A O 1
ATOM 597 N N . MET A 1 78 ? 11.112 10.267 -5.463 1.00 68.81 78 MET A N 1
ATOM 598 C CA . MET A 1 78 ? 11.809 10.910 -6.580 1.00 68.81 78 MET A CA 1
ATOM 599 C C . MET A 1 78 ? 10.888 11.327 -7.727 1.00 68.81 78 MET A C 1
ATOM 601 O O . MET A 1 78 ? 11.362 11.973 -8.662 1.00 68.81 78 MET A O 1
ATOM 605 N N . GLN A 1 79 ? 9.596 10.973 -7.697 1.00 66.00 79 GLN A N 1
ATOM 606 C CA . GLN A 1 79 ? 8.656 11.476 -8.695 1.00 66.00 79 GLN A CA 1
ATOM 607 C C . GLN A 1 79 ? 8.617 13.005 -8.589 1.00 66.00 79 GLN A C 1
ATOM 609 O O . GLN A 1 79 ? 8.224 13.524 -7.539 1.00 66.00 79 GLN A O 1
ATOM 614 N N . PRO A 1 80 ? 9.020 13.743 -9.643 1.00 66.75 80 PRO A N 1
ATOM 615 C CA . PRO A 1 80 ? 8.856 15.183 -9.639 1.00 66.75 80 PRO A CA 1
ATOM 616 C C . PRO A 1 80 ? 7.366 15.479 -9.429 1.00 66.75 80 PRO A C 1
ATOM 618 O O . PRO A 1 80 ? 6.523 14.763 -9.987 1.00 66.75 80 PRO A O 1
ATOM 621 N N . PRO A 1 81 ? 7.020 16.490 -8.608 1.00 67.62 81 PRO A N 1
ATOM 622 C CA . PRO A 1 81 ? 5.630 16.846 -8.376 1.00 67.62 81 PRO A CA 1
ATOM 623 C C . PRO A 1 81 ? 4.956 17.013 -9.733 1.00 67.62 81 PRO A C 1
ATOM 625 O O . PRO A 1 81 ? 5.491 17.676 -10.623 1.00 67.62 81 PRO A O 1
ATOM 628 N N . SER A 1 82 ? 3.814 16.352 -9.916 1.00 65.00 82 SER A N 1
ATOM 629 C CA . SER A 1 82 ? 3.059 16.448 -11.160 1.00 65.00 82 SER A CA 1
ATOM 630 C C . SER A 1 82 ? 2.641 17.904 -11.342 1.00 65.00 82 SER A C 1
ATOM 632 O O . SER A 1 82 ? 1.713 18.377 -10.689 1.00 65.00 82 SER A O 1
ATOM 634 N N . VAL A 1 83 ? 3.369 18.641 -12.180 1.00 74.06 83 VAL A N 1
ATOM 635 C CA . VAL A 1 83 ? 3.071 20.045 -12.449 1.00 74.06 83 VAL A CA 1
ATOM 636 C C . VAL A 1 83 ? 1.781 20.083 -13.252 1.00 74.06 83 VAL A C 1
ATOM 638 O O . VAL A 1 83 ? 1.695 19.517 -14.345 1.00 74.06 83 VAL A O 1
ATOM 641 N N . ALA A 1 84 ? 0.762 20.740 -12.701 1.00 73.38 84 ALA A N 1
ATOM 642 C CA . ALA A 1 84 ? -0.466 20.992 -13.429 1.00 73.38 84 ALA A CA 1
ATOM 643 C C . ALA A 1 84 ? -0.127 21.781 -14.700 1.00 73.38 84 ALA A C 1
ATOM 645 O O . ALA A 1 84 ? 0.452 22.865 -14.642 1.00 73.38 84 ALA A O 1
ATOM 646 N N . MET A 1 85 ? -0.479 21.225 -15.857 1.00 82.94 85 MET A N 1
ATOM 647 C CA . MET A 1 85 ? -0.270 21.885 -17.139 1.00 82.94 85 MET A CA 1
ATOM 648 C C . MET A 1 85 ? -0.998 23.244 -17.125 1.00 82.94 85 MET A C 1
ATOM 650 O O . MET A 1 85 ? -2.187 23.313 -16.784 1.00 82.94 85 MET A O 1
ATOM 654 N N . ALA A 1 86 ? -0.284 24.324 -17.458 1.00 88.06 86 ALA A N 1
ATOM 655 C CA . ALA A 1 86 ? -0.852 25.673 -17.523 1.00 88.06 86 ALA A CA 1
ATOM 656 C C . ALA A 1 86 ? -2.082 25.705 -18.452 1.00 88.06 86 ALA A C 1
ATOM 658 O O . ALA A 1 86 ? -2.184 24.876 -19.363 1.00 88.06 86 ALA A O 1
ATOM 659 N N . SER A 1 87 ? -3.022 26.629 -18.214 1.00 87.44 87 SER A N 1
ATOM 660 C CA . SER A 1 87 ? -4.259 26.770 -19.008 1.00 87.44 87 SER A CA 1
ATOM 661 C C . SER A 1 87 ? -3.968 26.792 -20.505 1.00 87.44 87 SER A C 1
ATOM 663 O O . SER A 1 87 ? -4.536 26.009 -21.260 1.00 87.44 87 SER A O 1
ATOM 665 N N . ASP A 1 88 ? -2.986 27.594 -20.899 1.00 91.62 88 ASP A N 1
ATOM 666 C CA . ASP A 1 88 ? -2.646 27.845 -22.295 1.00 91.62 88 ASP A CA 1
ATOM 667 C C . ASP A 1 88 ? -2.077 26.586 -22.956 1.00 91.62 88 ASP A C 1
ATOM 669 O O . ASP A 1 88 ? -2.413 26.245 -24.089 1.00 91.62 88 ASP A O 1
ATOM 673 N N . VAL A 1 89 ? -1.261 25.826 -22.217 1.00 89.25 89 VAL A N 1
ATOM 674 C CA . VAL A 1 89 ? -0.686 24.563 -22.697 1.00 89.25 89 VAL A CA 1
ATOM 675 C C . VAL A 1 89 ? -1.776 23.493 -22.822 1.00 89.25 89 VAL A C 1
ATOM 677 O O . VAL A 1 89 ? -1.773 22.739 -23.797 1.00 89.25 89 VAL A O 1
ATOM 680 N N . ARG A 1 90 ? -2.756 23.463 -21.904 1.00 87.31 90 ARG A N 1
ATOM 681 C CA . ARG A 1 90 ? -3.939 22.592 -22.016 1.00 87.31 90 ARG A CA 1
ATOM 682 C C . ARG A 1 90 ? -4.787 22.943 -23.234 1.00 87.31 90 ARG A C 1
ATOM 684 O O . ARG A 1 90 ? -5.183 22.035 -23.961 1.00 87.31 90 ARG A O 1
ATOM 691 N N . GLU A 1 91 ? -5.033 24.224 -23.489 1.00 91.12 91 GLU A N 1
ATOM 692 C CA . GLU A 1 91 ? -5.785 24.677 -24.663 1.00 91.12 91 GLU A CA 1
ATOM 693 C C . GLU A 1 91 ? -5.072 24.339 -25.975 1.00 91.12 91 GLU A C 1
ATOM 695 O O . GLU A 1 91 ? -5.694 23.826 -26.910 1.00 91.12 91 GLU A O 1
ATOM 700 N N . ILE A 1 92 ? -3.756 24.564 -26.044 1.00 90.31 92 ILE A N 1
ATOM 701 C CA . ILE A 1 92 ? -2.937 24.205 -27.208 1.00 90.31 92 ILE A CA 1
ATOM 702 C C . ILE A 1 92 ? -2.977 22.691 -27.441 1.00 90.31 92 ILE A C 1
ATOM 704 O O . ILE A 1 92 ? -3.215 22.247 -28.568 1.00 90.31 92 ILE A O 1
ATOM 708 N N . ALA A 1 93 ? -2.790 21.892 -26.388 1.00 90.50 93 ALA A N 1
ATOM 709 C CA . ALA A 1 93 ? -2.823 20.436 -26.476 1.00 90.50 93 ALA A CA 1
ATOM 710 C C . ALA A 1 93 ? -4.204 19.924 -26.917 1.00 90.50 93 ALA A C 1
ATOM 712 O O . ALA A 1 93 ? -4.287 19.085 -27.817 1.00 90.50 93 ALA A O 1
ATOM 713 N N . ALA A 1 94 ? -5.287 20.467 -26.353 1.00 88.38 94 ALA A N 1
ATOM 714 C CA . ALA A 1 94 ? -6.656 20.119 -26.723 1.00 88.38 94 ALA A CA 1
ATOM 715 C C . ALA A 1 94 ? -6.946 20.446 -28.195 1.00 88.38 94 ALA A C 1
ATOM 717 O O . ALA A 1 94 ? -7.450 19.596 -28.936 1.00 88.38 94 ALA A O 1
ATOM 718 N N . ARG A 1 95 ? -6.549 21.639 -28.654 1.00 90.44 95 ARG A N 1
ATOM 719 C CA . ARG A 1 95 ? -6.684 22.058 -30.056 1.00 90.44 95 ARG A CA 1
ATOM 720 C C . ARG A 1 95 ? -5.919 21.126 -30.994 1.00 90.44 95 ARG A C 1
ATOM 722 O O . ARG A 1 95 ? -6.423 20.773 -32.061 1.00 90.44 95 ARG A O 1
ATOM 729 N N . GLN A 1 96 ? -4.717 20.702 -30.607 1.00 86.75 96 GLN A N 1
ATOM 730 C CA . GLN A 1 96 ? -3.910 19.800 -31.424 1.00 86.75 96 GLN A CA 1
ATOM 731 C C . GLN A 1 96 ? -4.479 18.377 -31.453 1.00 86.75 96 GLN A C 1
ATOM 733 O O . GLN A 1 96 ? -4.530 17.767 -32.521 1.00 86.75 96 GLN A O 1
ATOM 738 N N . ALA A 1 97 ? -4.987 17.875 -30.326 1.00 85.19 97 ALA A N 1
ATOM 739 C CA . ALA A 1 97 ? -5.679 16.591 -30.257 1.00 85.19 97 ALA A CA 1
ATOM 740 C C . ALA A 1 97 ? -6.932 16.579 -31.147 1.00 85.19 97 ALA A C 1
ATOM 742 O O . ALA A 1 97 ? -7.132 15.644 -31.923 1.00 85.19 97 ALA A O 1
ATOM 743 N N . GLN A 1 98 ? -7.731 17.651 -31.117 1.00 84.44 98 GLN A N 1
ATOM 744 C CA . GLN A 1 98 ? -8.875 17.813 -32.014 1.00 84.44 98 GLN A CA 1
ATOM 745 C C . GLN A 1 98 ? -8.445 17.840 -33.483 1.00 84.44 98 GLN A C 1
ATOM 747 O O . GLN A 1 98 ? -9.042 17.131 -34.289 1.00 84.44 98 GLN A O 1
ATOM 752 N N . LYS A 1 99 ? -7.391 18.581 -33.848 1.00 84.62 99 LYS A N 1
ATOM 753 C CA . LYS A 1 99 ? -6.857 18.571 -35.222 1.00 84.62 99 LYS A CA 1
ATOM 754 C C . LYS A 1 99 ? -6.413 17.178 -35.661 1.00 84.62 99 LYS A C 1
ATOM 756 O O . LYS A 1 99 ? -6.724 16.778 -36.777 1.00 84.62 99 LYS A O 1
ATOM 761 N N . MET A 1 100 ? -5.735 16.416 -34.800 1.00 76.75 100 MET A N 1
ATOM 762 C CA . MET A 1 100 ? -5.345 15.037 -35.115 1.00 76.75 100 MET A CA 1
ATOM 763 C C . MET A 1 100 ? -6.557 14.116 -35.294 1.00 76.75 100 MET A C 1
ATOM 765 O O . MET A 1 100 ? -6.546 13.272 -36.186 1.00 76.75 100 MET A O 1
ATOM 769 N N . LEU A 1 101 ? -7.611 14.284 -34.488 1.00 75.75 101 LEU A N 1
ATOM 770 C CA . LEU A 1 101 ? -8.856 13.523 -34.621 1.00 75.75 101 LEU A CA 1
ATOM 771 C C . LEU A 1 101 ? -9.593 13.850 -35.926 1.00 75.75 101 LEU A C 1
ATOM 773 O O . LEU A 1 101 ? -10.007 12.927 -36.621 1.00 75.75 101 LEU A O 1
ATOM 777 N N . HIS A 1 102 ? -9.690 15.127 -36.301 1.00 68.69 102 HIS A N 1
ATOM 778 C CA . HIS A 1 102 ? -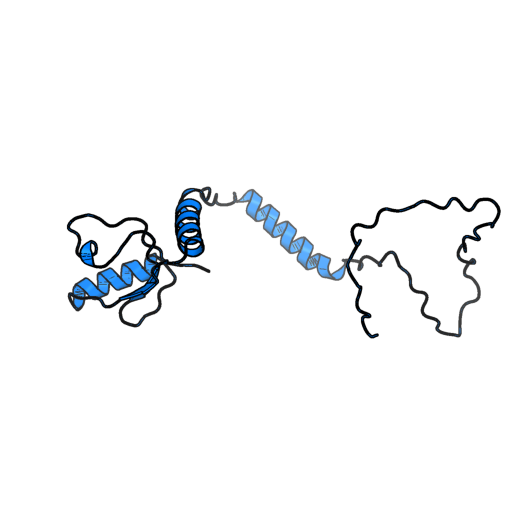10.301 15.546 -37.569 1.00 68.69 102 HIS A CA 1
ATOM 779 C C . HIS A 1 102 ? -9.448 15.140 -38.787 1.00 68.69 102 HIS A C 1
ATOM 781 O O . HIS A 1 102 ? -9.989 14.752 -39.820 1.00 68.69 102 HIS A O 1
ATOM 787 N N . ASN A 1 103 ? -8.115 15.116 -38.657 1.00 61.31 103 ASN A N 1
ATOM 788 C CA . ASN A 1 103 ? -7.203 14.640 -39.703 1.00 61.31 103 ASN A CA 1
ATOM 789 C C . ASN A 1 103 ? -7.100 13.110 -39.814 1.00 61.31 103 ASN A C 1
ATOM 791 O O . ASN A 1 103 ? -6.442 12.633 -40.740 1.00 61.31 103 ASN A O 1
ATOM 795 N N . LYS A 1 104 ? -7.768 12.310 -38.964 1.00 55.41 104 LYS A N 1
ATOM 796 C CA . LYS A 1 104 ? -7.816 10.839 -39.136 1.00 55.41 104 LYS A CA 1
ATOM 797 C C . LYS A 1 104 ? -8.420 10.409 -40.483 1.00 55.41 104 LYS A C 1
ATOM 799 O O . LYS A 1 104 ? -8.142 9.299 -40.923 1.00 55.41 104 LYS A O 1
ATOM 804 N N . GLY A 1 105 ? -9.172 11.280 -41.164 1.00 54.38 105 GLY A N 1
ATOM 805 C CA . GLY A 1 105 ? -9.642 11.057 -42.538 1.00 54.38 105 GLY A CA 1
ATOM 806 C C . GLY A 1 105 ? -8.622 11.383 -43.645 1.00 54.38 105 GLY A C 1
ATOM 807 O O . GLY A 1 105 ? -8.815 10.966 -44.782 1.00 54.38 105 GLY A O 1
ATOM 808 N N . GLN A 1 106 ? -7.534 12.100 -43.338 1.00 53.97 106 GLN A N 1
ATOM 809 C CA . GLN A 1 106 ? -6.538 12.589 -44.309 1.00 53.97 106 GLN A CA 1
ATOM 810 C C . GLN A 1 106 ? -5.102 12.121 -44.029 1.00 53.97 106 GLN A C 1
ATOM 812 O O . GLN A 1 106 ? -4.159 12.597 -44.664 1.00 53.97 106 GLN A O 1
ATOM 817 N N . VAL A 1 107 ? -4.888 11.161 -43.126 1.00 57.41 107 VAL A N 1
ATOM 818 C CA . VAL A 1 107 ? -3.592 10.474 -43.073 1.00 57.41 107 VAL A CA 1
ATOM 819 C C . VAL A 1 107 ? -3.517 9.574 -44.303 1.00 57.41 107 VAL A C 1
ATOM 821 O O . VAL A 1 107 ? -3.980 8.433 -44.287 1.00 57.41 107 VAL A O 1
ATOM 824 N N . LYS A 1 108 ? -2.953 10.093 -45.402 1.00 59.53 108 LYS A N 1
ATOM 825 C CA . LYS A 1 108 ? -2.493 9.251 -46.511 1.00 59.53 108 LYS A CA 1
ATOM 826 C C . LYS A 1 108 ? -1.614 8.179 -45.875 1.00 59.53 108 LYS A C 1
ATOM 828 O O . LYS A 1 108 ? -0.558 8.509 -45.337 1.00 59.53 108 LYS A O 1
ATOM 833 N N . LYS A 1 109 ? -2.079 6.921 -45.875 1.00 59.25 109 LYS A N 1
ATOM 834 C CA . LYS A 1 109 ? -1.279 5.771 -45.436 1.00 59.25 109 LYS A CA 1
ATOM 835 C C . LYS A 1 109 ? 0.091 5.939 -46.078 1.00 59.25 109 LYS A C 1
ATOM 837 O O . LYS A 1 109 ? 0.156 6.054 -47.304 1.00 59.25 109 LYS A O 1
ATOM 842 N N . GLN A 1 110 ? 1.147 6.029 -45.270 1.00 58.12 110 GLN A N 1
ATOM 843 C CA . GLN A 1 110 ? 2.498 6.035 -45.808 1.00 58.12 110 GLN A CA 1
ATOM 844 C C . GLN A 1 110 ? 2.615 4.782 -46.671 1.00 58.12 110 GLN A C 1
ATOM 846 O O . GLN A 1 110 ? 2.507 3.660 -46.177 1.00 58.12 110 GLN A O 1
ATOM 851 N N . VAL A 1 111 ? 2.702 4.976 -47.985 1.00 59.25 111 VAL A N 1
ATOM 852 C CA . VAL A 1 111 ? 2.923 3.871 -48.906 1.00 59.25 111 VAL A CA 1
ATOM 853 C C . VAL A 1 111 ? 4.287 3.303 -48.553 1.00 59.25 111 VAL A C 1
ATOM 855 O O . VAL A 1 111 ? 5.284 4.023 -48.584 1.00 59.25 111 VAL A O 1
ATOM 858 N N . GLY A 1 112 ? 4.319 2.030 -48.159 1.00 57.75 112 GLY A N 1
ATOM 859 C CA . GLY A 1 112 ? 5.572 1.328 -47.930 1.00 57.75 112 GLY A CA 1
ATOM 860 C C . GLY A 1 112 ? 6.470 1.483 -49.156 1.00 57.75 112 GLY A C 1
ATOM 861 O O . GLY A 1 112 ? 6.004 1.411 -50.294 1.00 57.75 112 GLY A O 1
ATOM 862 N N . ILE A 1 113 ? 7.760 1.714 -48.920 1.00 63.16 113 ILE A N 1
ATOM 863 C CA . ILE A 1 113 ? 8.764 1.955 -49.970 1.00 63.16 113 ILE A CA 1
ATOM 864 C C . ILE A 1 113 ? 8.823 0.761 -50.949 1.00 63.16 113 ILE A C 1
ATOM 866 O O . ILE A 1 113 ? 9.154 0.902 -52.124 1.00 63.16 113 ILE A O 1
ATOM 870 N N . MET A 1 114 ? 8.417 -0.423 -50.485 1.00 51.78 114 MET A N 1
ATOM 871 C CA . MET A 1 114 ? 8.330 -1.640 -51.276 1.00 51.78 114 MET A CA 1
ATOM 872 C C . MET A 1 114 ? 6.988 -1.735 -52.020 1.00 51.78 114 MET A C 1
ATOM 874 O O . MET A 1 114 ? 5.992 -2.239 -51.503 1.00 51.78 114 MET A O 1
ATOM 878 N N . LYS A 1 115 ? 6.963 -1.280 -53.277 1.00 57.66 115 LYS A N 1
ATOM 879 C CA . LYS A 1 115 ? 5.857 -1.560 -54.204 1.00 57.66 115 LYS A CA 1
ATOM 880 C C . LYS A 1 115 ? 6.013 -2.977 -54.755 1.00 57.66 115 LYS A C 1
ATOM 882 O O . LYS A 1 115 ? 6.663 -3.171 -55.780 1.00 57.66 115 LYS A O 1
ATOM 887 N N . TYR A 1 116 ? 5.416 -3.972 -54.104 1.00 51.38 116 TYR A N 1
ATOM 888 C CA . TYR A 1 116 ? 5.289 -5.293 -54.718 1.00 51.38 116 TYR A CA 1
ATOM 889 C C . TYR A 1 116 ? 4.283 -5.173 -55.872 1.00 51.38 116 TYR A C 1
ATOM 891 O O . TYR A 1 116 ? 3.077 -5.054 -55.648 1.00 51.38 116 TYR A O 1
ATOM 899 N N . ARG A 1 117 ? 4.764 -5.128 -57.124 1.00 53.09 117 ARG A N 1
ATOM 900 C CA . ARG A 1 117 ? 3.895 -5.298 -58.297 1.00 53.09 117 ARG A CA 1
ATOM 901 C C . ARG A 1 117 ? 3.398 -6.742 -58.266 1.00 53.09 117 ARG A C 1
ATOM 903 O O . ARG A 1 117 ? 4.053 -7.646 -58.775 1.00 53.09 117 ARG A O 1
ATOM 910 N N . GLY A 1 118 ? 2.256 -6.944 -57.612 1.00 43.09 118 GLY A N 1
ATOM 911 C CA . GLY A 1 118 ? 1.501 -8.183 -57.687 1.00 43.09 118 GLY A CA 1
ATOM 912 C C . GLY A 1 118 ? 1.260 -8.516 -59.153 1.00 43.09 118 GLY A C 1
ATOM 913 O O . GLY A 1 118 ? 0.748 -7.697 -59.914 1.00 43.09 118 GLY A O 1
ATOM 914 N N . ARG A 1 119 ? 1.689 -9.712 -59.540 1.00 47.00 119 ARG A N 1
ATOM 915 C CA . ARG A 1 119 ? 1.502 -10.305 -60.857 1.00 47.00 119 ARG A CA 1
ATOM 916 C C . ARG A 1 119 ? 0.003 -10.543 -61.064 1.00 47.00 119 ARG A C 1
ATOM 918 O O . ARG A 1 119 ? -0.499 -11.624 -60.785 1.00 47.00 119 ARG A O 1
ATOM 925 N N . ARG A 1 120 ? -0.724 -9.515 -61.495 1.00 39.44 120 ARG A N 1
ATOM 926 C CA . ARG A 1 120 ? -2.036 -9.672 -62.120 1.00 39.44 120 ARG A CA 1
ATOM 927 C C . ARG A 1 120 ? -1.893 -9.263 -63.573 1.00 39.44 120 ARG A C 1
ATOM 929 O O . ARG A 1 120 ? -1.513 -8.142 -63.893 1.00 39.44 120 ARG A O 1
ATOM 936 N N . SER A 1 121 ? -2.076 -10.278 -64.402 1.00 48.16 121 SER A N 1
ATOM 937 C CA . SER A 1 121 ? -2.322 -10.216 -65.830 1.00 48.16 121 SER A CA 1
ATOM 938 C C . SER A 1 121 ? -3.431 -9.219 -66.165 1.00 48.16 121 SER A C 1
ATOM 940 O O . SER A 1 121 ? -4.304 -8.984 -65.333 1.00 48.16 121 SER A O 1
ATOM 942 N N . SER A 1 122 ? -3.365 -8.739 -67.409 1.00 47.16 122 SER A N 1
ATOM 943 C CA . SER A 1 122 ? -4.240 -7.795 -68.115 1.00 47.16 122 SER A CA 1
ATOM 944 C C . SER A 1 122 ? -4.185 -6.336 -67.651 1.00 47.16 122 SER A C 1
ATOM 946 O O . SER A 1 122 ? -4.398 -6.017 -66.488 1.00 47.16 122 SER A O 1
ATOM 948 N N . ASP A 1 123 ? -3.939 -5.477 -68.639 1.00 44.94 123 ASP A N 1
ATOM 949 C CA . ASP A 1 123 ? -4.056 -4.018 -68.649 1.00 44.94 123 ASP A CA 1
ATOM 950 C C . ASP A 1 123 ? -2.887 -3.208 -68.078 1.00 44.94 123 ASP A C 1
ATOM 952 O O . ASP A 1 123 ? -2.829 -2.872 -66.894 1.00 44.94 123 ASP A O 1
ATOM 956 N N . ARG A 1 124 ? -1.986 -2.793 -68.983 1.00 38.41 124 ARG A N 1
ATOM 957 C CA . ARG A 1 124 ? -1.733 -1.371 -69.302 1.00 38.41 124 ARG A CA 1
ATOM 958 C C . ARG A 1 124 ? -0.502 -1.226 -70.195 1.00 38.41 124 ARG A C 1
ATOM 960 O O . ARG A 1 124 ? 0.637 -1.305 -69.733 1.00 38.41 124 ARG A O 1
ATOM 967 N N . GLU A 1 125 ? -0.758 -0.952 -71.471 1.00 44.53 125 GLU A N 1
ATOM 968 C CA . GLU A 1 125 ? 0.133 -0.143 -72.301 1.00 44.53 125 GLU A CA 1
ATOM 969 C C . GLU A 1 125 ? 0.431 1.180 -71.570 1.00 44.53 125 GLU A C 1
ATOM 971 O O . GLU A 1 125 ? -0.423 1.722 -70.868 1.00 44.53 125 GLU A O 1
ATOM 976 N N . ASN A 1 126 ? 1.658 1.679 -71.705 1.00 47.41 126 ASN A N 1
ATOM 977 C CA . ASN A 1 126 ? 2.193 2.880 -71.051 1.00 47.41 126 ASN A CA 1
ATOM 978 C C . ASN A 1 126 ? 2.451 2.794 -69.535 1.00 47.41 126 ASN A C 1
ATOM 980 O O . ASN A 1 126 ? 1.854 3.493 -68.717 1.00 47.41 126 ASN A O 1
ATOM 984 N N . SER A 1 127 ? 3.494 2.052 -69.151 1.00 41.16 127 SER A N 1
ATOM 985 C CA . SER A 1 127 ? 4.357 2.505 -68.051 1.00 41.16 127 SER A CA 1
ATOM 986 C C . SER A 1 127 ? 5.809 2.135 -68.337 1.00 41.16 127 SER A C 1
ATOM 988 O O . SER A 1 127 ? 6.111 0.964 -68.574 1.00 41.16 127 SER A O 1
ATOM 990 N N . SER A 1 128 ? 6.684 3.139 -68.324 1.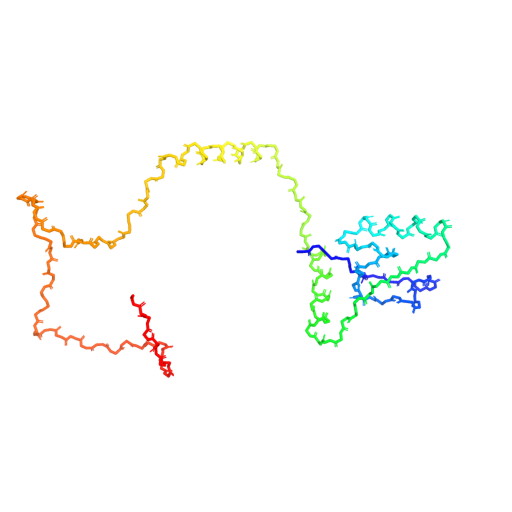00 46.19 128 SER A N 1
ATOM 991 C CA . SER A 1 128 ? 8.122 3.039 -68.567 1.00 46.19 128 SER A CA 1
ATOM 992 C C . SER A 1 128 ? 8.753 1.886 -67.770 1.00 46.19 128 SER A C 1
ATOM 994 O O . SER A 1 128 ? 8.400 1.685 -66.601 1.00 46.19 128 SER A O 1
ATOM 996 N N . PRO A 1 129 ? 9.673 1.108 -68.368 1.00 47.75 129 PRO A N 1
ATOM 997 C CA . PRO A 1 129 ? 10.232 -0.064 -67.716 1.00 47.75 129 PRO A CA 1
ATOM 998 C C . PRO A 1 129 ? 11.052 0.375 -66.501 1.00 47.75 129 PRO A C 1
ATOM 1000 O O . PRO A 1 129 ? 11.981 1.173 -66.611 1.00 47.75 129 PRO A O 1
ATOM 1003 N N . GLY A 1 130 ? 10.681 -0.140 -65.326 1.00 50.19 130 GLY A N 1
ATOM 1004 C CA . GLY A 1 130 ? 11.433 0.061 -64.092 1.00 50.19 130 GLY A CA 1
ATOM 1005 C C . GLY A 1 130 ? 12.895 -0.322 -64.302 1.00 50.19 130 GLY A C 1
ATOM 1006 O O . GLY A 1 130 ? 13.192 -1.376 -64.868 1.00 50.19 130 GLY A O 1
ATOM 1007 N N . HIS A 1 131 ? 13.800 0.558 -63.882 1.00 52.44 131 HIS A N 1
ATOM 1008 C CA . HIS A 1 131 ? 15.235 0.403 -64.066 1.00 52.44 131 HIS A CA 1
ATOM 1009 C C . HIS A 1 131 ? 15.727 -0.850 -63.325 1.00 52.44 131 HIS A C 1
ATOM 1011 O O . HIS A 1 131 ? 15.894 -0.854 -62.107 1.00 52.44 131 HIS A O 1
ATOM 1017 N N . ARG A 1 132 ? 15.895 -1.956 -64.058 1.00 57.47 132 ARG A N 1
ATOM 1018 C CA . ARG A 1 132 ? 16.435 -3.207 -63.525 1.00 57.47 132 ARG A CA 1
ATOM 1019 C C . ARG A 1 132 ? 17.954 -3.091 -63.553 1.00 57.47 132 ARG A C 1
ATOM 1021 O O . ARG A 1 132 ? 18.544 -3.152 -64.630 1.00 57.47 132 ARG A O 1
ATOM 1028 N N . VAL A 1 133 ? 18.574 -2.905 -62.389 1.00 63.81 133 VAL A N 1
ATOM 1029 C CA . VAL A 1 133 ? 20.037 -2.835 -62.271 1.00 63.81 133 VAL A CA 1
ATOM 1030 C C . VAL A 1 133 ? 20.626 -4.161 -62.763 1.00 63.81 133 VAL A C 1
ATOM 1032 O O . VAL A 1 133 ? 20.331 -5.222 -62.213 1.00 63.81 133 VAL A O 1
ATOM 1035 N N . ARG A 1 134 ? 21.409 -4.111 -63.844 1.00 67.19 134 ARG A N 1
ATOM 1036 C CA . ARG A 1 134 ? 22.191 -5.243 -64.354 1.00 67.19 134 ARG A CA 1
ATOM 1037 C C . ARG A 1 134 ? 23.608 -5.088 -63.818 1.00 67.19 134 ARG A C 1
ATOM 1039 O O . ARG A 1 134 ? 24.329 -4.204 -64.267 1.00 67.19 134 ARG A O 1
ATOM 1046 N N . ILE A 1 135 ? 23.977 -5.915 -62.847 1.00 69.38 135 ILE A N 1
ATOM 1047 C CA . ILE A 1 135 ? 25.352 -5.981 -62.347 1.00 69.38 135 ILE A CA 1
ATOM 1048 C C . ILE A 1 135 ? 26.187 -6.658 -63.441 1.00 69.38 135 ILE A C 1
ATOM 1050 O O . ILE A 1 135 ? 25.820 -7.740 -63.897 1.00 69.38 135 ILE A O 1
ATOM 1054 N N . ARG A 1 136 ? 27.246 -5.991 -63.912 1.00 73.44 136 ARG A N 1
ATOM 1055 C CA . ARG A 1 136 ? 28.216 -6.567 -64.855 1.00 73.44 136 ARG A CA 1
ATOM 1056 C C . ARG A 1 136 ? 29.212 -7.409 -64.060 1.00 73.44 136 ARG A C 1
ATOM 1058 O O . ARG A 1 136 ? 29.643 -6.989 -62.991 1.00 73.44 136 ARG A O 1
ATOM 1065 N N . ASP A 1 137 ? 29.558 -8.587 -64.567 1.00 64.50 137 ASP A N 1
ATOM 1066 C CA . ASP A 1 137 ? 30.378 -9.563 -63.834 1.00 64.50 137 ASP A CA 1
ATOM 1067 C C . ASP A 1 137 ? 31.834 -9.124 -63.609 1.00 64.50 137 ASP A C 1
ATOM 1069 O O . ASP A 1 137 ? 32.520 -9.691 -62.763 1.00 64.50 137 ASP A O 1
ATOM 1073 N N . GLU A 1 138 ? 32.282 -8.086 -64.312 1.00 63.50 138 GLU A N 1
ATOM 1074 C CA . GLU A 1 138 ? 33.675 -7.627 -64.341 1.00 63.50 138 GLU A CA 1
ATOM 1075 C C . GLU A 1 138 ? 34.093 -6.811 -63.096 1.00 63.50 138 GLU A C 1
ATOM 1077 O O . GLU A 1 138 ? 35.283 -6.672 -62.837 1.00 63.50 138 GLU A O 1
ATOM 1082 N N . GLU A 1 139 ? 33.148 -6.338 -62.270 1.00 62.06 139 GLU A N 1
ATOM 1083 C CA . GLU A 1 139 ? 33.420 -5.551 -61.048 1.00 62.06 139 GLU A CA 1
ATOM 1084 C C . GLU A 1 139 ? 32.732 -6.141 -59.801 1.00 62.06 139 GLU A C 1
ATOM 1086 O O . GLU A 1 139 ? 32.091 -5.450 -59.004 1.00 62.06 139 GLU A O 1
ATOM 1091 N N . ARG A 1 140 ? 32.837 -7.459 -59.602 1.00 63.03 140 ARG A N 1
ATOM 1092 C CA . ARG A 1 140 ? 32.362 -8.099 -58.367 1.00 63.03 140 ARG A CA 1
ATOM 1093 C C . ARG A 1 140 ? 33.346 -7.838 -57.225 1.00 63.03 140 ARG A C 1
ATOM 1095 O O . ARG A 1 140 ? 34.340 -8.538 -57.072 1.00 63.03 140 ARG A O 1
ATOM 1102 N N . LYS A 1 141 ? 33.057 -6.835 -56.393 1.00 71.31 141 LYS A N 1
ATOM 1103 C CA . LYS A 1 141 ? 33.770 -6.626 -55.126 1.00 71.31 141 LYS A CA 1
ATOM 1104 C C . LYS A 1 141 ? 33.079 -7.419 -54.018 1.00 71.31 141 LYS A C 1
ATOM 1106 O O . LYS A 1 141 ? 32.061 -6.989 -53.480 1.00 71.31 141 LYS A O 1
ATOM 1111 N N . GLU A 1 142 ? 33.619 -8.589 -53.698 1.00 66.69 142 GLU A N 1
ATOM 1112 C CA . GLU A 1 142 ? 33.176 -9.369 -52.543 1.00 66.69 142 GLU A CA 1
ATOM 1113 C C . GLU A 1 142 ? 33.620 -8.661 -51.261 1.00 66.69 142 GLU A C 1
ATOM 1115 O O . GLU A 1 142 ? 34.799 -8.366 -51.067 1.00 66.69 142 GLU A O 1
ATOM 1120 N N . VAL A 1 143 ? 32.664 -8.337 -50.392 1.00 70.88 143 VAL A N 1
ATOM 1121 C CA . VAL A 1 143 ? 32.935 -7.697 -49.103 1.00 70.88 143 VAL A CA 1
ATOM 1122 C C . VAL A 1 143 ? 32.379 -8.598 -48.015 1.00 70.88 143 VAL A C 1
ATOM 1124 O O . VAL A 1 143 ? 31.191 -8.925 -48.019 1.00 70.88 143 VAL A O 1
ATOM 1127 N N . LEU A 1 144 ? 33.238 -9.010 -47.083 1.00 62.47 144 LEU A N 1
ATOM 1128 C CA . LEU A 1 144 ? 32.822 -9.770 -45.912 1.00 62.47 144 LEU A CA 1
ATOM 1129 C C . LEU A 1 144 ? 32.061 -8.828 -44.971 1.00 62.47 144 LEU A C 1
ATOM 1131 O O . LEU A 1 144 ? 32.658 -8.021 -44.261 1.00 62.47 144 LEU A O 1
ATOM 1135 N N . ILE A 1 145 ? 30.734 -8.910 -44.983 1.00 65.81 145 ILE A N 1
ATOM 1136 C CA . ILE A 1 145 ? 29.895 -8.176 -44.036 1.00 65.81 145 ILE A CA 1
ATOM 1137 C C . ILE A 1 145 ? 29.826 -9.014 -42.759 1.00 65.81 145 ILE A C 1
ATOM 1139 O O . ILE A 1 145 ? 29.206 -10.078 -42.746 1.00 65.81 145 ILE A O 1
ATOM 1143 N N . ALA A 1 146 ? 30.469 -8.548 -41.687 1.00 57.91 146 ALA A N 1
ATOM 1144 C CA . ALA A 1 146 ? 30.338 -9.159 -40.371 1.00 57.91 146 ALA A CA 1
ATOM 1145 C C . ALA A 1 146 ? 28.874 -9.046 -39.913 1.00 57.91 146 ALA A C 1
ATOM 1147 O O . ALA A 1 146 ? 28.398 -7.973 -39.549 1.00 57.91 146 ALA A O 1
ATOM 1148 N N . SER A 1 147 ? 28.136 -10.152 -39.990 1.00 59.88 147 SER A N 1
ATOM 1149 C CA . SER A 1 147 ? 26.796 -10.261 -39.423 1.00 59.88 147 SER A CA 1
ATOM 1150 C C . SER A 1 147 ? 26.922 -10.784 -37.998 1.00 59.88 147 SER A C 1
ATOM 1152 O O . SER A 1 147 ? 27.551 -11.818 -37.776 1.00 59.88 147 SER A O 1
ATOM 1154 N N . ASP A 1 148 ? 26.285 -10.106 -37.044 1.00 62.75 148 ASP A N 1
ATOM 1155 C CA . ASP A 1 148 ? 26.268 -10.426 -35.603 1.00 62.75 148 ASP A CA 1
ATOM 1156 C C . ASP A 1 148 ? 25.470 -11.713 -35.269 1.00 62.75 148 ASP A C 1
ATOM 1158 O O . ASP A 1 148 ? 24.862 -11.879 -34.215 1.00 62.75 148 ASP A O 1
ATOM 1162 N N . THR A 1 149 ? 25.397 -12.641 -36.224 1.00 62.69 149 THR A N 1
ATOM 1163 C CA . THR A 1 149 ? 24.648 -13.899 -36.137 1.00 62.69 149 THR A CA 1
ATOM 1164 C C . THR A 1 149 ? 25.547 -15.127 -36.221 1.00 62.69 149 THR A C 1
ATOM 1166 O O . THR A 1 149 ? 25.066 -16.233 -36.484 1.00 62.69 149 THR A O 1
ATOM 1169 N N . VAL A 1 150 ? 26.844 -14.972 -35.936 1.00 59.47 150 VAL A N 1
ATOM 1170 C CA . VAL A 1 150 ? 27.766 -16.104 -35.795 1.00 59.47 150 VAL A CA 1
ATOM 1171 C C . VAL A 1 150 ? 27.234 -17.031 -34.690 1.00 59.47 150 VAL A C 1
ATOM 1173 O O . VAL A 1 150 ? 27.233 -16.688 -33.513 1.00 59.47 150 VAL A O 1
ATOM 1176 N N . GLY A 1 151 ? 26.707 -18.197 -35.081 1.00 61.16 151 GLY A N 1
ATOM 1177 C CA . GLY A 1 151 ? 26.213 -19.236 -34.168 1.00 61.16 151 GLY A CA 1
ATOM 1178 C C . GLY A 1 151 ? 24.690 -19.377 -34.026 1.00 61.16 151 GLY A C 1
ATOM 1179 O O . GLY A 1 151 ? 24.243 -20.298 -33.341 1.00 61.16 151 GLY A O 1
ATOM 1180 N N . ARG A 1 152 ? 23.857 -18.549 -34.677 1.00 64.12 152 ARG A N 1
ATOM 1181 C CA . ARG A 1 152 ? 22.386 -18.705 -34.603 1.00 64.12 152 ARG A CA 1
ATOM 1182 C C . ARG A 1 152 ? 21.815 -19.383 -35.852 1.00 64.12 152 ARG A C 1
ATOM 1184 O O . ARG A 1 152 ? 21.828 -18.820 -36.940 1.00 64.12 152 ARG A O 1
ATOM 1191 N N . LYS A 1 153 ? 21.242 -20.585 -35.693 1.00 62.22 153 LYS A N 1
ATOM 1192 C CA . LYS A 1 153 ? 20.459 -21.250 -36.753 1.00 62.22 153 LYS A CA 1
ATOM 1193 C C . LYS A 1 153 ? 19.088 -20.580 -36.883 1.00 62.22 153 LYS A C 1
ATOM 1195 O O . LYS A 1 153 ? 18.249 -20.699 -35.990 1.00 62.22 153 LYS A O 1
ATOM 1200 N N . LEU A 1 154 ? 18.856 -19.892 -37.998 1.00 65.12 154 LEU A N 1
ATOM 1201 C CA . LEU A 1 154 ? 17.561 -19.294 -38.326 1.00 65.12 154 LEU A CA 1
ATOM 1202 C C . LEU A 1 154 ? 16.532 -20.392 -38.645 1.00 65.12 154 LEU A C 1
ATOM 1204 O O . LEU A 1 154 ? 16.806 -21.312 -39.417 1.00 65.12 154 LEU A O 1
ATOM 1208 N N . LYS A 1 155 ? 15.337 -20.299 -38.050 1.00 66.25 155 LYS A N 1
ATOM 1209 C CA . LYS A 1 155 ? 14.205 -21.188 -38.354 1.00 66.25 155 LYS A CA 1
ATOM 1210 C C . LYS A 1 155 ? 13.407 -20.627 -39.532 1.00 66.25 15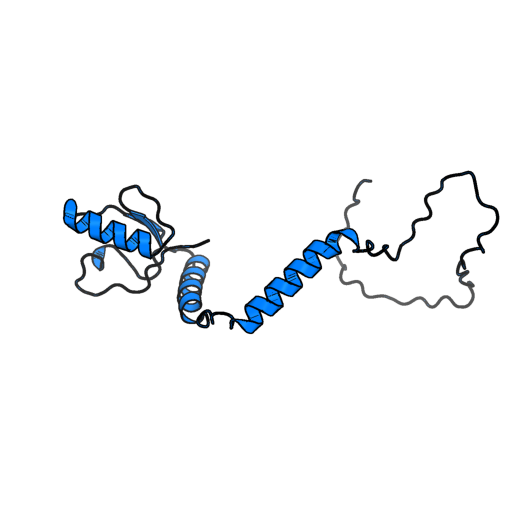5 LYS A C 1
ATOM 1212 O O . LYS A 1 155 ? 13.146 -19.428 -39.584 1.00 66.25 155 LYS A O 1
ATOM 1217 N N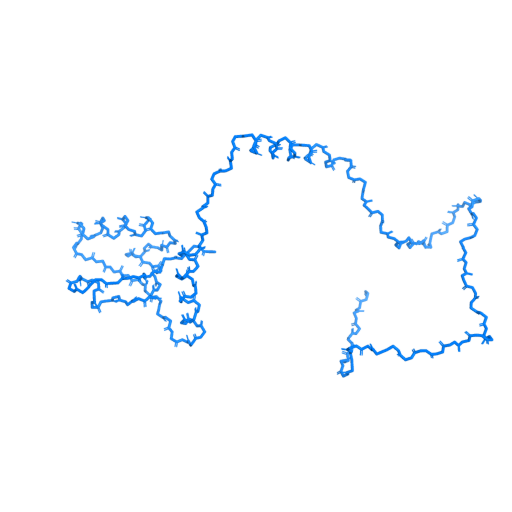 . LYS A 1 156 ? 12.983 -21.502 -40.449 1.00 52.56 156 LYS A N 1
ATOM 1218 C CA . LYS A 1 156 ? 12.045 -21.146 -41.524 1.00 52.56 156 LYS A CA 1
ATOM 1219 C C . LYS A 1 156 ? 10.691 -20.759 -40.925 1.00 52.56 156 LYS A C 1
ATOM 1221 O O . LYS A 1 156 ? 10.085 -21.557 -40.213 1.00 52.56 156 LYS A O 1
ATOM 1226 N N . VAL A 1 157 ? 10.220 -19.561 -41.255 1.00 54.75 157 VAL A N 1
ATOM 1227 C CA . VAL A 1 157 ? 8.823 -19.153 -41.073 1.00 54.75 157 VAL A CA 1
ATOM 1228 C C . VAL A 1 157 ? 8.047 -19.697 -42.274 1.00 54.75 157 VAL A C 1
ATOM 1230 O O . VAL A 1 157 ? 8.486 -19.518 -43.409 1.00 54.75 157 VAL A O 1
ATOM 1233 N N . ARG A 1 158 ? 6.965 -20.444 -42.028 1.00 49.12 158 ARG A N 1
ATOM 1234 C CA . ARG A 1 158 ? 6.073 -20.929 -43.092 1.00 49.12 158 ARG A CA 1
ATOM 1235 C C . ARG A 1 158 ? 5.218 -19.753 -43.573 1.00 49.12 158 ARG A C 1
ATOM 1237 O O . ARG A 1 158 ? 4.693 -19.028 -42.731 1.00 49.12 158 ARG A O 1
ATOM 1244 N N . GLU A 1 159 ? 5.141 -19.581 -44.891 1.00 43.25 159 GLU A N 1
ATOM 1245 C CA . GLU A 1 159 ? 4.077 -18.812 -45.555 1.00 43.25 159 GLU A CA 1
ATOM 1246 C C . GLU A 1 159 ? 2.716 -19.491 -45.370 1.00 43.25 159 GLU A C 1
ATOM 1248 O O . GLU A 1 159 ? 2.689 -20.746 -45.297 1.00 43.25 159 GLU A O 1
#

pLDDT: mean 77.17, std 17.31, range [38.41, 95.12]